Protein AF-A0A0P7V747-F1 (afdb_monomer_lite)

Organism: Scleropages formosus (NCBI:txid113540)

Radius of gyration: 15.07 Å; chains: 1; bounding box: 43×38×38 Å

InterPro domains:
  IPR023093 ScpA-like, C-terminal [G3DSA:1.10.10.580] (7-71)
  IPR031737 Condensin-2 complex subunit H2, C-terminal [PF16858] (1-85)
  IPR031739 Condensin-2 complex subunit H2 [PTHR14324] (1-92)

Sequence (93 aa):
EERLVFNIHDYGNQVVDTFSSIGQTRSFASVVHGKESHEVCRYLLASLQLANDYTIEIHQEEGLEEAIDTMTLTLLSKQRAHERFKTYTAPSI

Foldseek 3Di:
DPPDPQDLVVLLVLLVVVDPDAFDKDQLCVSCPPHDPVVSVSNVSSQVVCVVLVQKPWDADPDDVCGNVRIMIGGHDPDGSVVVVVPDDDPDD

pLDDT: mean 82.31, std 13.99, range [47.31, 96.88]

Structure (mmCIF, N/CA/C/O backbone):
data_AF-A0A0P7V747-F1
#
_entry.id   AF-A0A0P7V747-F1
#
loop_
_atom_site.group_PDB
_atom_site.id
_atom_site.type_symbol
_atom_site.label_atom_id
_atom_site.label_alt_id
_atom_site.label_comp_id
_atom_site.label_asym_id
_atom_site.label_entity_id
_atom_site.label_seq_id
_atom_site.pdbx_PDB_ins_code
_atom_site.Cartn_x
_atom_site.Cartn_y
_atom_site.Cartn_z
_atom_site.occupancy
_atom_site.B_iso_or_equiv
_atom_site.auth_seq_id
_atom_site.auth_comp_id
_atom_site.auth_asym_id
_atom_site.auth_atom_id
_atom_site.pdbx_PDB_model_num
ATOM 1 N N . GLU A 1 1 ? -4.133 -23.832 18.261 1.00 47.31 1 GLU A N 1
ATOM 2 C CA . GLU A 1 1 ? -3.662 -22.679 17.472 1.00 47.31 1 GLU A CA 1
ATOM 3 C C . GLU A 1 1 ? -2.975 -23.217 16.223 1.00 47.31 1 GLU A C 1
ATOM 5 O O . GLU A 1 1 ? -1.818 -23.611 16.286 1.00 47.31 1 GLU A O 1
ATOM 10 N N . GLU A 1 2 ? -3.707 -23.356 15.115 1.00 50.72 2 GLU A N 1
ATOM 11 C CA . GLU A 1 2 ? -3.074 -23.605 13.815 1.00 50.72 2 GLU A CA 1
ATOM 12 C C . GLU A 1 2 ? -2.434 -22.290 13.378 1.00 50.72 2 GLU A C 1
ATOM 14 O O . GLU A 1 2 ? -3.111 -21.370 12.921 1.00 50.72 2 GLU A O 1
ATOM 19 N N . ARG A 1 3 ? -1.120 -22.157 13.581 1.00 57.69 3 ARG A N 1
ATOM 20 C CA . ARG A 1 3 ? -0.372 -21.053 12.983 1.00 57.69 3 ARG A CA 1
ATOM 21 C C . ARG A 1 3 ? -0.343 -21.291 11.480 1.00 57.69 3 ARG A C 1
ATOM 23 O O . ARG A 1 3 ? 0.511 -22.028 10.994 1.00 57.69 3 ARG A O 1
ATOM 30 N N . LEU A 1 4 ? -1.285 -20.679 10.763 1.00 61.19 4 LEU A N 1
ATOM 31 C CA . LEU A 1 4 ? -1.219 -20.570 9.309 1.00 61.19 4 LEU A CA 1
ATOM 32 C C . LEU A 1 4 ? 0.182 -20.071 8.944 1.00 61.19 4 LEU A C 1
ATOM 34 O O . LEU A 1 4 ? 0.673 -19.094 9.523 1.00 61.19 4 LEU A O 1
ATOM 38 N N . VAL A 1 5 ? 0.846 -20.802 8.050 1.00 73.50 5 VAL A N 1
ATOM 39 C CA . VAL A 1 5 ? 2.207 -20.496 7.611 1.00 73.50 5 VAL A CA 1
ATOM 40 C C . VAL A 1 5 ? 2.220 -19.067 7.080 1.00 73.50 5 VAL A C 1
ATOM 42 O O . VAL A 1 5 ? 1.448 -18.718 6.190 1.00 73.50 5 VAL A O 1
ATOM 45 N N . PHE A 1 6 ? 3.079 -18.227 7.654 1.00 76.62 6 PHE A N 1
ATOM 46 C CA . PHE A 1 6 ? 3.221 -16.851 7.207 1.00 76.62 6 PHE A CA 1
ATOM 47 C C . PHE A 1 6 ? 3.853 -16.833 5.812 1.00 76.62 6 PHE A C 1
ATOM 49 O O . PHE A 1 6 ? 5.038 -17.131 5.662 1.00 76.62 6 PHE A O 1
ATOM 56 N N . ASN A 1 7 ? 3.061 -16.477 4.801 1.00 85.56 7 ASN A N 1
ATOM 57 C CA . ASN A 1 7 ? 3.536 -16.279 3.439 1.00 85.56 7 ASN A CA 1
ATOM 58 C C . ASN A 1 7 ? 3.532 -14.787 3.095 1.00 85.56 7 ASN A C 1
ATOM 60 O O . ASN A 1 7 ? 2.497 -14.215 2.757 1.00 85.56 7 ASN A O 1
ATOM 64 N N . ILE A 1 8 ? 4.709 -14.163 3.156 1.00 86.12 8 ILE A N 1
ATOM 65 C CA . ILE A 1 8 ? 4.905 -12.735 2.870 1.00 86.12 8 ILE A CA 1
ATOM 66 C C . ILE A 1 8 ? 4.346 -12.321 1.498 1.00 86.12 8 ILE A C 1
ATOM 68 O O . ILE A 1 8 ? 3.818 -11.220 1.359 1.00 86.12 8 ILE A O 1
ATOM 72 N N . HIS A 1 9 ? 4.395 -13.209 0.499 1.00 86.62 9 HIS A N 1
ATOM 73 C CA . HIS A 1 9 ? 3.906 -12.914 -0.847 1.00 86.62 9 HIS A CA 1
ATOM 74 C C . HIS A 1 9 ? 2.378 -12.856 -0.917 1.00 86.62 9 HIS A C 1
ATOM 76 O O . HIS A 1 9 ? 1.842 -12.036 -1.659 1.00 86.62 9 HIS A O 1
ATOM 82 N N . ASP A 1 10 ? 1.672 -13.672 -0.130 1.00 90.19 10 ASP A N 1
ATOM 83 C CA . ASP A 1 10 ? 0.206 -13.648 -0.086 1.00 90.19 10 ASP A CA 1
ATOM 84 C C . ASP A 1 10 ? -0.294 -12.360 0.568 1.00 90.19 10 ASP A C 1
ATOM 86 O O . ASP A 1 10 ? -1.213 -11.727 0.051 1.00 90.19 10 ASP A O 1
ATOM 90 N N . TYR A 1 11 ? 0.349 -11.923 1.655 1.00 92.19 11 TYR A N 1
ATOM 91 C CA . TYR A 1 11 ? 0.064 -10.618 2.260 1.00 92.19 11 TYR A CA 1
ATOM 92 C C . TYR A 1 11 ? 0.409 -9.471 1.306 1.00 92.19 11 TYR A C 1
ATOM 94 O O . TYR A 1 11 ? -0.365 -8.524 1.196 1.00 92.19 11 TYR A O 1
ATOM 102 N N . GLY A 1 12 ? 1.518 -9.575 0.568 1.00 91.50 12 GLY A N 1
ATOM 103 C CA . GLY A 1 12 ? 1.885 -8.593 -0.451 1.00 91.50 12 GLY A CA 1
ATOM 104 C C . GLY A 1 12 ? 0.826 -8.466 -1.552 1.00 91.50 12 GLY A C 1
ATOM 105 O O . GLY A 1 12 ? 0.392 -7.357 -1.857 1.00 91.50 12 GLY A O 1
ATOM 106 N N . ASN A 1 13 ? 0.343 -9.589 -2.095 1.00 91.31 13 ASN A N 1
ATOM 107 C CA . ASN A 1 13 ? -0.741 -9.579 -3.085 1.00 91.31 13 ASN A CA 1
ATOM 108 C C . ASN A 1 13 ? -2.006 -8.929 -2.507 1.00 91.31 13 ASN A C 1
ATOM 110 O O . ASN A 1 13 ? -2.576 -8.047 -3.137 1.00 91.31 13 ASN A O 1
ATOM 114 N N . GLN A 1 14 ? -2.386 -9.280 -1.275 1.00 93.12 14 GLN A N 1
ATOM 115 C CA . GLN A 1 14 ? -3.556 -8.689 -0.620 1.00 93.12 14 GLN A CA 1
ATOM 116 C C . GLN A 1 14 ? -3.433 -7.173 -0.430 1.00 93.12 14 GLN A C 1
ATOM 118 O O . GLN A 1 14 ? -4.422 -6.468 -0.610 1.00 93.12 14 GLN A O 1
ATOM 123 N N . VAL A 1 15 ? -2.243 -6.657 -0.092 1.00 93.69 15 VAL A N 1
ATOM 124 C CA . VAL A 1 15 ? -1.990 -5.206 -0.037 1.00 93.69 15 VAL A CA 1
ATOM 125 C C . VAL A 1 15 ? -2.207 -4.586 -1.417 1.00 93.69 15 VAL A C 1
ATOM 127 O O . VAL A 1 15 ? -2.953 -3.614 -1.531 1.00 93.69 15 VAL A O 1
ATOM 130 N N . VAL A 1 16 ? -1.618 -5.160 -2.470 1.00 92.56 16 VAL A N 1
ATOM 131 C CA . VAL A 1 16 ? -1.741 -4.660 -3.852 1.00 92.56 16 VAL A CA 1
ATOM 132 C C . VAL A 1 16 ? -3.190 -4.697 -4.353 1.00 92.56 16 VAL A C 1
ATOM 134 O O . VAL A 1 16 ? -3.633 -3.746 -4.998 1.00 92.56 16 VAL A O 1
ATOM 137 N N . ASP A 1 17 ? -3.949 -5.735 -4.007 1.00 93.25 17 ASP A N 1
ATOM 138 C CA . ASP A 1 17 ? -5.354 -5.900 -4.400 1.00 93.25 17 ASP A CA 1
ATOM 139 C C . ASP A 1 17 ? -6.278 -4.851 -3.763 1.00 93.25 17 ASP A C 1
ATOM 141 O O . ASP A 1 17 ? -7.375 -4.597 -4.265 1.00 93.25 17 ASP A O 1
ATOM 145 N N . THR A 1 18 ? -5.839 -4.181 -2.690 1.00 93.88 18 THR A N 1
ATOM 146 C CA . THR A 1 18 ? -6.591 -3.048 -2.132 1.00 93.88 18 THR A CA 1
ATOM 147 C C . THR A 1 18 ? -6.558 -1.809 -3.033 1.00 93.88 18 THR A C 1
ATOM 149 O O . THR A 1 18 ? -7.377 -0.902 -2.852 1.00 93.88 18 THR A O 1
ATOM 152 N N . PHE A 1 19 ? -5.659 -1.750 -4.017 1.00 94.31 19 PHE A N 1
ATOM 153 C CA . PHE A 1 19 ? -5.550 -0.635 -4.949 1.00 94.31 19 PHE A CA 1
ATOM 154 C C . PHE A 1 19 ? -6.254 -0.947 -6.272 1.00 94.31 19 PHE A C 1
ATOM 156 O O . PHE A 1 19 ? -6.009 -1.953 -6.937 1.00 94.31 19 PHE A O 1
ATOM 163 N N . SER A 1 20 ? -7.097 -0.025 -6.718 1.00 92.38 20 SER A N 1
ATOM 164 C CA . SER A 1 20 ? -7.776 -0.096 -8.011 1.00 92.38 20 SER A CA 1
ATOM 165 C C . SER A 1 20 ? -6.813 0.183 -9.172 1.00 92.38 20 SER A C 1
ATOM 167 O O . SER A 1 20 ? -6.844 -0.508 -10.195 1.00 92.38 20 SER A O 1
ATOM 169 N N . SER A 1 21 ? -5.900 1.144 -9.013 1.00 92.50 21 SER A N 1
ATOM 170 C CA . SER A 1 21 ? -5.008 1.614 -10.082 1.00 92.50 21 SER A CA 1
ATOM 171 C C . SER A 1 21 ? -3.615 1.991 -9.577 1.00 92.50 21 SER A C 1
ATOM 173 O O . SER A 1 21 ? -3.428 2.326 -8.412 1.00 92.50 21 SER A O 1
ATOM 175 N N . ILE A 1 22 ? -2.633 1.963 -10.484 1.00 93.56 22 ILE A N 1
ATOM 176 C CA . ILE A 1 22 ? -1.293 2.518 -10.237 1.00 93.56 22 ILE A CA 1
ATOM 177 C C . ILE A 1 22 ? -1.424 4.032 -9.997 1.00 93.56 22 ILE A C 1
ATOM 179 O O . ILE A 1 22 ? -2.260 4.685 -10.622 1.00 93.56 22 ILE A O 1
ATOM 183 N N . GLY A 1 23 ? -0.633 4.567 -9.072 1.00 93.44 23 GLY A N 1
ATOM 184 C CA . GLY A 1 23 ? -0.675 5.950 -8.600 1.00 93.44 23 GLY A CA 1
ATOM 185 C C . GLY A 1 23 ? -1.729 6.214 -7.523 1.00 93.44 23 GLY A C 1
ATOM 186 O O . GLY A 1 23 ? -1.786 7.319 -6.996 1.00 93.44 23 GLY A O 1
ATOM 187 N N . GLN A 1 24 ? -2.569 5.231 -7.178 1.00 96.12 24 GLN A N 1
ATOM 188 C CA . GLN A 1 24 ? -3.523 5.395 -6.086 1.00 96.12 24 GLN A CA 1
ATOM 189 C C . GLN A 1 24 ? -2.804 5.354 -4.739 1.00 96.12 24 GLN A C 1
ATOM 191 O O . GLN A 1 24 ? -2.048 4.422 -4.463 1.00 96.12 24 GLN A O 1
ATOM 196 N N . THR A 1 25 ? -3.137 6.318 -3.885 1.00 95.50 25 THR A N 1
ATOM 197 C CA . THR A 1 25 ? -2.702 6.374 -2.490 1.00 95.50 25 THR A CA 1
ATOM 198 C C . THR A 1 25 ? -3.827 5.933 -1.557 1.00 95.50 25 THR A C 1
ATOM 200 O O . THR A 1 25 ? -4.992 6.290 -1.757 1.00 95.50 25 THR A O 1
ATOM 203 N N . ARG A 1 26 ? -3.491 5.156 -0.526 1.00 94.88 26 ARG A N 1
ATOM 204 C CA . ARG A 1 26 ? -4.399 4.763 0.563 1.00 94.88 26 ARG A CA 1
ATOM 205 C C . ARG A 1 26 ? -3.681 4.865 1.904 1.00 94.88 26 ARG A C 1
ATOM 207 O O . ARG A 1 26 ? -2.481 4.622 1.972 1.00 94.88 26 ARG A O 1
ATOM 214 N N . SER A 1 27 ? -4.406 5.172 2.979 1.00 93.31 27 SER A N 1
ATOM 215 C CA . SER A 1 27 ? -3.849 5.045 4.329 1.00 93.31 27 SER A CA 1
ATOM 216 C C . SER A 1 27 ? -3.656 3.575 4.692 1.00 93.31 27 SER A C 1
ATOM 218 O O . SER A 1 27 ? -4.478 2.724 4.332 1.00 93.31 27 SER A O 1
ATOM 220 N N . PHE A 1 28 ? -2.593 3.272 5.435 1.00 92.88 28 PHE A N 1
ATOM 221 C CA . PHE A 1 28 ? -2.332 1.917 5.910 1.00 92.88 28 PHE A CA 1
ATOM 222 C C . PHE A 1 28 ? -3.479 1.411 6.794 1.00 92.88 28 PHE A C 1
ATOM 224 O O . PHE A 1 28 ? -3.950 0.290 6.607 1.00 92.88 28 PHE A O 1
ATOM 231 N N . ALA A 1 29 ? -4.031 2.279 7.648 1.00 90.94 29 ALA A N 1
ATOM 232 C CA . ALA A 1 29 ? -5.219 1.992 8.453 1.00 90.94 29 ALA A CA 1
ATOM 233 C C . ALA A 1 29 ? -6.421 1.514 7.611 1.00 90.94 29 ALA A C 1
ATOM 235 O O . ALA A 1 29 ? -7.144 0.605 8.016 1.00 90.94 29 ALA A O 1
ATOM 236 N N . SER A 1 30 ? -6.619 2.070 6.409 1.00 92.06 30 SER A N 1
ATOM 237 C CA . SER A 1 30 ? -7.685 1.634 5.497 1.00 92.06 30 SER A CA 1
ATOM 238 C C . SER A 1 30 ? -7.413 0.256 4.883 1.00 92.06 30 SER A C 1
ATOM 240 O O . SER A 1 30 ? -8.356 -0.489 4.618 1.00 92.06 30 SER A O 1
ATOM 242 N N . VAL A 1 31 ? -6.142 -0.097 4.670 1.00 92.62 31 VAL A N 1
ATOM 243 C CA . VAL A 1 31 ? -5.723 -1.403 4.132 1.00 92.62 31 VAL A CA 1
ATOM 244 C C . VAL A 1 31 ? -5.930 -2.518 5.159 1.00 92.62 31 VAL A C 1
ATOM 246 O O . VAL A 1 31 ? -6.375 -3.607 4.800 1.00 92.62 31 VAL A O 1
ATOM 249 N N . VAL A 1 32 ? -5.661 -2.247 6.439 1.00 92.31 32 VAL A N 1
ATOM 250 C CA . VAL A 1 32 ? -5.783 -3.234 7.531 1.00 92.31 32 VAL A CA 1
ATOM 251 C C . VAL A 1 32 ? -7.111 -3.160 8.290 1.00 92.31 32 VAL A C 1
ATOM 253 O O . VAL A 1 32 ? -7.286 -3.834 9.304 1.00 92.31 32 VAL A O 1
ATOM 256 N N . HIS A 1 33 ? -8.066 -2.359 7.815 1.00 91.12 33 HIS A N 1
ATOM 257 C CA . HIS A 1 33 ? -9.350 -2.182 8.483 1.00 91.12 33 HIS A CA 1
ATOM 258 C C . HIS A 1 33 ? -10.085 -3.524 8.664 1.00 91.12 33 HIS A C 1
ATOM 260 O O . HIS A 1 33 ? -10.302 -4.270 7.707 1.00 91.12 33 HIS A O 1
ATOM 266 N N . GLY A 1 34 ? -10.487 -3.823 9.903 1.00 88.69 34 GLY A N 1
ATOM 267 C CA . GLY A 1 34 ? -11.173 -5.071 10.260 1.00 88.69 34 GLY A CA 1
ATOM 268 C C . GLY A 1 34 ? -10.259 -6.294 10.400 1.00 88.69 34 GLY A C 1
ATOM 269 O O . GLY A 1 34 ? -10.767 -7.409 10.510 1.00 88.69 34 GLY A O 1
ATOM 270 N N . LYS A 1 35 ? -8.931 -6.117 10.382 1.00 88.50 35 LYS A N 1
ATOM 271 C CA . LYS A 1 35 ? -7.963 -7.182 10.676 1.00 88.50 35 LYS A CA 1
ATOM 272 C C . LYS A 1 35 ? -7.642 -7.235 12.168 1.00 88.50 35 LYS A C 1
ATOM 274 O O . LYS A 1 35 ? -7.609 -6.217 12.852 1.00 88.50 35 LYS A O 1
ATOM 279 N N . GLU A 1 36 ? -7.355 -8.439 12.647 1.00 87.94 36 GLU A N 1
ATOM 280 C CA . GLU A 1 36 ? -6.838 -8.674 13.995 1.00 87.94 36 GLU A CA 1
ATOM 281 C C . GLU A 1 36 ? -5.475 -7.992 14.188 1.00 87.94 36 GLU A C 1
ATOM 283 O O . GLU A 1 36 ? -4.665 -7.928 13.260 1.00 87.94 36 GLU A O 1
ATOM 288 N N . SER A 1 37 ? -5.158 -7.544 15.406 1.00 83.56 37 SER A N 1
ATOM 289 C CA . SER A 1 37 ? -3.918 -6.795 15.676 1.00 83.56 37 SER A CA 1
ATOM 290 C C . SER A 1 37 ? -2.642 -7.558 15.289 1.00 83.56 37 SER A C 1
ATOM 292 O O . SER A 1 37 ? -1.669 -6.955 14.847 1.00 83.56 37 SER A O 1
ATOM 294 N N . HIS A 1 38 ? -2.640 -8.892 15.399 1.00 83.12 38 HIS A N 1
ATOM 295 C CA . HIS A 1 38 ? -1.494 -9.719 14.999 1.00 83.12 38 HIS A CA 1
ATOM 296 C C . HIS A 1 38 ? -1.308 -9.802 13.474 1.00 83.12 38 HIS A C 1
ATOM 298 O O . HIS A 1 38 ? -0.195 -10.041 13.001 1.00 83.12 38 HIS A O 1
ATOM 304 N N . GLU A 1 39 ? -2.375 -9.583 12.704 1.00 88.62 39 GLU A N 1
ATOM 305 C CA . GLU A 1 39 ? -2.326 -9.521 11.245 1.00 88.62 39 GLU A CA 1
ATOM 306 C C . GLU A 1 39 ? -1.796 -8.162 10.782 1.00 88.62 39 GLU A C 1
ATOM 308 O O . GLU A 1 39 ? -1.044 -8.110 9.814 1.00 88.62 39 GLU A O 1
ATOM 313 N N . VAL A 1 40 ? -2.084 -7.070 11.499 1.00 90.06 40 VAL A N 1
ATOM 314 C CA . VAL A 1 40 ? -1.590 -5.721 11.152 1.00 90.06 40 VAL A CA 1
ATOM 315 C C . VAL A 1 40 ? -0.067 -5.707 10.986 1.00 90.06 40 VAL A C 1
ATOM 317 O O . VAL A 1 40 ? 0.440 -5.211 9.980 1.00 90.06 40 VAL A O 1
ATOM 320 N N . CYS A 1 41 ? 0.670 -6.343 11.902 1.00 89.31 41 CYS A N 1
ATOM 321 C CA . CYS A 1 41 ? 2.128 -6.459 11.810 1.00 89.31 41 CYS A CA 1
ATOM 322 C C . CYS A 1 41 ? 2.590 -7.217 10.554 1.00 89.31 41 CYS A C 1
ATOM 324 O O . CYS A 1 41 ? 3.634 -6.899 9.986 1.00 89.31 41 CYS A O 1
ATOM 326 N N . ARG A 1 42 ? 1.815 -8.209 10.100 1.00 92.44 42 ARG A N 1
ATOM 327 C CA . ARG A 1 42 ? 2.101 -8.998 8.891 1.00 92.44 42 ARG A CA 1
ATOM 328 C C . ARG A 1 42 ? 1.874 -8.183 7.623 1.00 92.44 42 ARG A C 1
ATOM 330 O O . ARG A 1 42 ? 2.714 -8.224 6.727 1.00 92.44 42 ARG A O 1
ATOM 337 N N . TYR A 1 43 ? 0.794 -7.401 7.577 1.00 93.31 43 TYR A N 1
ATOM 338 C CA . TYR A 1 43 ? 0.552 -6.440 6.498 1.00 93.31 43 TYR A CA 1
ATOM 339 C C . TYR A 1 43 ? 1.630 -5.354 6.465 1.00 93.31 43 TYR A C 1
ATOM 341 O O . TYR A 1 43 ? 2.097 -5.007 5.385 1.00 93.31 43 TYR A O 1
ATOM 349 N N . LEU A 1 44 ? 2.078 -4.859 7.623 1.00 92.38 44 LEU A N 1
ATOM 350 C CA . LEU A 1 44 ? 3.158 -3.874 7.691 1.00 92.38 44 LEU A CA 1
ATOM 351 C C . LEU A 1 44 ? 4.469 -4.447 7.133 1.00 92.38 44 LEU A C 1
ATOM 353 O O . LEU A 1 44 ? 5.105 -3.825 6.286 1.00 92.38 44 LEU A O 1
ATOM 357 N N . LEU A 1 45 ? 4.838 -5.662 7.550 1.00 92.69 45 LEU A N 1
ATOM 358 C CA . LEU A 1 45 ? 6.001 -6.384 7.024 1.00 92.69 45 LEU A CA 1
ATOM 359 C C . LEU A 1 45 ? 5.927 -6.581 5.504 1.00 92.69 45 LEU A C 1
ATOM 361 O O . LEU A 1 45 ? 6.917 -6.355 4.809 1.00 92.69 45 LEU A O 1
ATOM 365 N N . ALA A 1 46 ? 4.761 -6.970 4.984 1.00 93.94 46 ALA A N 1
ATOM 366 C CA . ALA A 1 46 ? 4.542 -7.110 3.547 1.00 93.94 46 ALA A CA 1
ATOM 367 C C . ALA A 1 46 ? 4.676 -5.773 2.810 1.00 93.94 46 ALA A C 1
ATOM 369 O O . ALA A 1 46 ? 5.350 -5.716 1.787 1.00 93.94 46 ALA A O 1
ATOM 370 N N . SER A 1 47 ? 4.122 -4.687 3.349 1.00 93.94 47 SER A N 1
ATOM 371 C CA . SER A 1 47 ? 4.265 -3.345 2.774 1.00 93.94 47 SER A CA 1
ATOM 372 C C . SER A 1 47 ? 5.727 -2.895 2.707 1.00 93.94 47 SER A C 1
ATOM 374 O O . SER A 1 47 ? 6.159 -2.387 1.675 1.00 93.94 47 SER A O 1
ATOM 376 N N . LEU A 1 48 ? 6.517 -3.135 3.760 1.00 93.69 48 LEU A N 1
ATOM 377 C CA . LEU A 1 48 ? 7.954 -2.826 3.757 1.00 93.69 48 LEU A CA 1
ATOM 378 C C . LEU A 1 48 ? 8.707 -3.632 2.692 1.00 93.69 48 LEU A C 1
ATOM 380 O O . LEU A 1 48 ? 9.571 -3.096 2.000 1.00 93.69 48 LEU A O 1
ATOM 384 N N . GLN A 1 49 ? 8.357 -4.909 2.521 1.00 92.50 49 GLN A N 1
ATOM 385 C CA . GLN A 1 49 ? 8.925 -5.727 1.455 1.00 92.50 49 GLN A CA 1
ATOM 386 C C . GLN A 1 49 ? 8.560 -5.166 0.071 1.00 92.50 49 GLN A C 1
ATOM 388 O O . GLN A 1 49 ? 9.446 -5.000 -0.766 1.00 92.50 49 GLN A O 1
ATOM 393 N N . LEU A 1 50 ? 7.289 -4.826 -0.160 1.00 92.56 50 LEU A N 1
ATOM 394 C CA . LEU A 1 50 ? 6.820 -4.281 -1.436 1.00 92.56 50 LEU A CA 1
ATOM 395 C C . LEU A 1 50 ? 7.466 -2.929 -1.763 1.00 92.56 50 LEU A C 1
ATOM 397 O O . LEU A 1 50 ? 7.677 -2.618 -2.939 1.00 92.56 50 LEU A O 1
ATOM 401 N N . ALA A 1 51 ? 7.771 -2.132 -0.739 1.00 93.00 51 ALA A N 1
ATOM 402 C CA . ALA A 1 51 ? 8.496 -0.879 -0.886 1.00 93.00 51 ALA A CA 1
ATOM 403 C C . ALA A 1 51 ? 9.942 -1.113 -1.337 1.00 93.00 51 ALA A C 1
ATOM 405 O O . ALA A 1 51 ? 10.399 -0.475 -2.286 1.00 93.00 51 ALA A O 1
ATOM 406 N N . ASN A 1 52 ? 10.628 -2.095 -0.743 1.00 91.62 52 ASN A N 1
ATOM 407 C CA . ASN A 1 52 ? 11.967 -2.504 -1.183 1.00 91.62 52 ASN A CA 1
ATOM 408 C C . ASN A 1 52 ? 11.968 -3.009 -2.637 1.00 91.62 52 ASN A C 1
ATOM 410 O O . ASN A 1 52 ? 12.917 -2.770 -3.380 1.00 91.62 52 ASN A O 1
ATOM 414 N N . ASP A 1 53 ? 10.881 -3.655 -3.057 1.00 88.56 53 ASP A N 1
ATOM 415 C CA . ASP A 1 53 ? 10.662 -4.134 -4.426 1.00 88.56 53 ASP A CA 1
ATOM 416 C C . ASP A 1 53 ? 10.202 -3.037 -5.406 1.00 88.56 53 ASP A C 1
ATOM 418 O O . ASP A 1 53 ? 9.969 -3.304 -6.595 1.00 88.56 53 ASP A O 1
ATOM 422 N N . TYR A 1 54 ? 10.049 -1.800 -4.925 1.00 88.88 54 TYR A N 1
ATOM 423 C CA . TYR A 1 54 ? 9.566 -0.654 -5.695 1.00 88.88 54 TYR A CA 1
ATOM 424 C C . TYR A 1 54 ? 8.203 -0.926 -6.362 1.00 88.88 54 TYR A C 1
ATOM 426 O O . TYR A 1 54 ? 7.948 -0.552 -7.516 1.00 88.88 54 TYR A O 1
ATOM 434 N N . THR A 1 55 ? 7.353 -1.670 -5.645 1.00 91.62 55 THR A N 1
ATOM 435 C CA . THR A 1 55 ? 5.964 -1.986 -6.010 1.00 91.62 55 THR A CA 1
ATOM 436 C C . THR A 1 55 ? 5.010 -0.971 -5.396 1.00 91.62 55 THR A C 1
ATOM 438 O O . T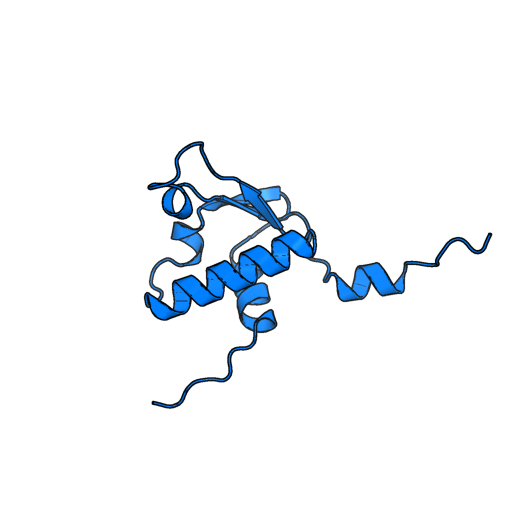HR A 1 55 ? 4.067 -0.540 -6.060 1.00 91.62 55 THR A O 1
ATOM 441 N N . ILE A 1 56 ? 5.292 -0.540 -4.167 1.00 94.06 56 ILE A N 1
ATOM 442 C CA . ILE A 1 56 ? 4.590 0.552 -3.493 1.00 94.06 56 ILE A CA 1
ATOM 443 C C . ILE A 1 56 ? 5.592 1.589 -2.984 1.00 94.06 56 ILE A C 1
ATOM 445 O O . ILE A 1 56 ? 6.763 1.283 -2.787 1.00 94.06 56 ILE A O 1
ATOM 449 N N . GLU A 1 57 ? 5.124 2.801 -2.746 1.00 95.19 57 GLU A N 1
ATOM 450 C CA . GLU A 1 57 ? 5.831 3.833 -1.997 1.00 95.19 57 GLU A CA 1
ATOM 451 C C . GLU A 1 57 ? 5.188 3.970 -0.621 1.00 95.19 57 GLU A C 1
ATOM 453 O O . GLU A 1 57 ? 3.964 3.879 -0.500 1.00 95.19 57 GLU A O 1
ATOM 458 N N . ILE A 1 58 ? 6.009 4.186 0.403 1.00 93.94 58 ILE A N 1
ATOM 459 C CA . ILE A 1 58 ? 5.553 4.462 1.764 1.00 93.94 58 ILE A CA 1
ATOM 460 C C . ILE A 1 58 ? 5.817 5.935 2.046 1.00 93.94 58 ILE A C 1
ATOM 462 O O . ILE A 1 58 ? 6.954 6.391 1.924 1.00 93.94 58 ILE A O 1
ATOM 466 N N . HIS A 1 59 ? 4.780 6.655 2.460 1.00 91.12 59 HIS A N 1
ATOM 467 C CA . HIS A 1 59 ? 4.888 8.023 2.945 1.00 91.12 59 HIS A CA 1
ATOM 468 C C . HIS A 1 59 ? 4.351 8.114 4.375 1.00 91.12 59 HIS A C 1
ATOM 470 O O . HIS A 1 59 ? 3.408 7.414 4.742 1.00 91.12 59 HIS A O 1
ATOM 476 N N . GLN A 1 60 ? 4.977 8.955 5.188 1.00 83.94 60 GLN A N 1
ATOM 477 C CA . GLN A 1 60 ? 4.672 9.129 6.602 1.00 83.94 60 GLN A CA 1
ATOM 478 C C . GLN A 1 60 ? 4.898 10.595 6.968 1.00 83.94 60 GLN A C 1
ATOM 480 O O . GLN A 1 60 ? 5.884 11.190 6.529 1.00 83.94 60 GLN A O 1
ATOM 485 N N . GLU A 1 61 ? 3.983 11.162 7.750 1.00 76.44 61 GLU A N 1
ATOM 486 C CA . GLU A 1 61 ? 4.120 12.524 8.268 1.00 76.44 61 GLU A CA 1
ATOM 487 C C . GLU A 1 61 ? 5.161 12.578 9.399 1.00 76.44 61 GLU A C 1
ATOM 489 O O . GLU A 1 61 ? 5.427 11.582 10.074 1.00 76.44 61 GLU A O 1
ATOM 494 N N . GLU A 1 62 ? 5.786 13.739 9.599 1.00 70.00 62 GLU A N 1
ATOM 495 C CA . GLU A 1 62 ? 6.826 13.915 10.615 1.00 70.00 62 GLU A CA 1
ATOM 496 C C . GLU A 1 62 ? 6.247 13.766 12.036 1.00 70.00 62 GLU A C 1
ATOM 498 O O . GLU A 1 62 ? 5.576 14.660 12.541 1.00 70.00 62 GLU A O 1
ATOM 503 N N . GLY A 1 63 ? 6.533 12.639 12.696 1.00 62.84 63 GLY A N 1
ATOM 504 C CA . GLY A 1 63 ? 6.120 12.364 14.077 1.00 62.84 63 GLY A CA 1
ATOM 505 C C . GLY A 1 63 ? 6.199 10.870 14.403 1.00 62.84 63 GLY A C 1
ATOM 506 O O . GLY A 1 63 ? 5.611 10.049 13.709 1.00 62.84 63 GLY A O 1
ATOM 507 N N . LEU A 1 64 ? 6.954 10.487 15.440 1.00 55.72 64 LEU A N 1
ATOM 508 C CA . LEU A 1 64 ? 7.247 9.073 15.739 1.00 55.72 64 LEU A CA 1
ATOM 509 C C . LEU A 1 64 ? 6.055 8.316 16.353 1.00 55.72 64 LEU A C 1
ATOM 511 O O . LEU A 1 64 ? 5.934 7.113 16.144 1.00 55.72 64 LEU A O 1
ATOM 515 N N . GLU A 1 65 ? 5.195 8.995 17.118 1.00 58.62 65 GLU A N 1
ATOM 516 C CA . GLU A 1 65 ? 4.072 8.356 17.826 1.00 58.62 65 GLU A CA 1
ATOM 517 C C . GLU A 1 65 ? 2.867 8.097 16.914 1.00 58.62 65 GLU A C 1
ATOM 519 O O . GLU A 1 65 ? 2.227 7.057 17.034 1.00 58.62 65 GLU A O 1
ATOM 524 N N . GLU A 1 66 ? 2.610 8.978 15.946 1.00 60.84 66 GLU A N 1
ATOM 525 C CA . GLU A 1 66 ? 1.493 8.859 14.990 1.00 60.84 66 GLU A CA 1
ATOM 526 C C . GLU A 1 66 ? 1.919 8.200 13.668 1.00 60.84 66 GLU A C 1
ATOM 528 O O . GLU A 1 66 ? 1.104 7.969 12.781 1.00 60.84 66 GLU A O 1
ATOM 533 N N . ALA A 1 67 ? 3.203 7.865 13.554 1.00 64.94 67 ALA A N 1
ATOM 534 C CA . ALA A 1 67 ? 3.879 7.308 12.392 1.00 64.94 67 ALA A CA 1
ATOM 535 C C . ALA A 1 67 ? 3.073 6.229 11.637 1.00 64.94 67 ALA A C 1
ATOM 537 O O . ALA A 1 67 ? 2.956 6.276 10.412 1.00 64.94 67 ALA A O 1
ATOM 538 N N . ILE A 1 68 ? 2.541 5.224 12.338 1.00 68.06 68 ILE A N 1
ATOM 539 C CA . ILE A 1 68 ? 1.801 4.123 11.692 1.00 68.06 68 ILE A CA 1
ATOM 540 C C . ILE A 1 68 ? 0.390 4.567 11.284 1.00 68.06 68 ILE A C 1
ATOM 542 O O . ILE A 1 68 ? -0.117 4.123 10.252 1.00 68.06 68 ILE A O 1
ATOM 546 N N . ASP A 1 69 ? -0.222 5.467 12.050 1.00 72.12 69 ASP A N 1
ATOM 547 C CA . ASP A 1 69 ? -1.575 5.966 11.799 1.00 72.12 69 ASP A CA 1
ATOM 548 C C . ASP A 1 69 ? -1.611 6.962 10.630 1.00 72.12 69 ASP A C 1
ATOM 550 O O . ASP A 1 69 ? -2.578 6.981 9.862 1.00 72.12 69 ASP A O 1
ATOM 554 N N . THR A 1 70 ? -0.532 7.725 10.432 1.00 81.81 70 THR A N 1
ATOM 555 C CA . THR A 1 70 ? -0.340 8.650 9.299 1.00 81.81 70 THR A CA 1
ATOM 556 C C . THR A 1 70 ? 0.328 7.988 8.092 1.00 81.81 70 THR A C 1
ATOM 558 O O . THR A 1 70 ? 0.468 8.604 7.033 1.00 81.81 70 THR A O 1
ATOM 561 N N . MET A 1 71 ? 0.713 6.713 8.210 1.00 90.56 71 MET A N 1
ATOM 562 C CA . MET A 1 71 ? 1.338 5.966 7.124 1.00 90.56 71 MET A CA 1
ATOM 563 C C . MET A 1 71 ? 0.381 5.845 5.935 1.00 90.56 71 MET A C 1
ATOM 565 O O . MET A 1 71 ? -0.744 5.342 6.037 1.00 90.56 71 MET A O 1
ATOM 569 N N . THR A 1 72 ? 0.865 6.237 4.764 1.00 93.81 72 THR A N 1
ATOM 570 C CA . THR A 1 72 ? 0.177 6.075 3.487 1.00 93.81 72 THR A CA 1
ATOM 571 C C . THR A 1 72 ? 1.010 5.235 2.533 1.00 93.81 72 THR A C 1
ATOM 573 O O . THR A 1 72 ? 2.239 5.206 2.581 1.00 93.81 72 THR A O 1
ATOM 576 N N . LEU A 1 73 ? 0.305 4.500 1.684 1.00 95.50 73 LEU A N 1
ATOM 577 C CA . LEU A 1 73 ? 0.856 3.600 0.690 1.00 95.50 73 LEU A CA 1
ATOM 578 C C . LEU A 1 73 ? 0.403 4.068 -0.691 1.00 95.50 73 LEU A C 1
ATOM 580 O O . LEU A 1 73 ? -0.801 4.233 -0.904 1.00 95.50 73 LEU A O 1
ATOM 584 N N . THR A 1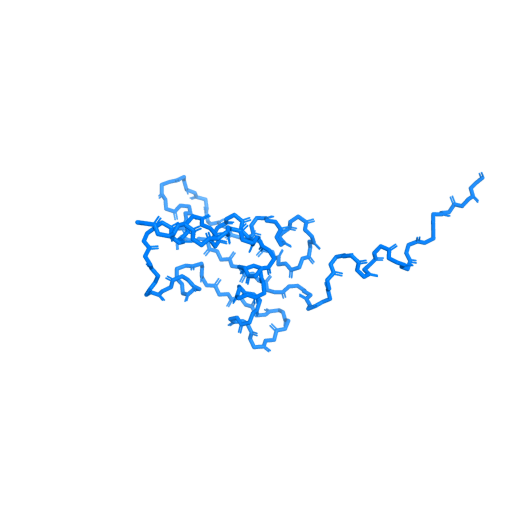 74 ? 1.331 4.226 -1.629 1.00 96.88 74 THR A N 1
ATOM 585 C CA . THR A 1 74 ? 1.026 4.549 -3.032 1.00 96.88 74 THR A CA 1
ATOM 586 C C . THR A 1 74 ? 1.440 3.396 -3.933 1.00 96.88 74 THR A C 1
ATOM 588 O O . THR A 1 74 ? 2.588 2.968 -3.894 1.00 96.88 74 THR A O 1
ATOM 591 N N . LEU A 1 75 ? 0.538 2.882 -4.772 1.00 95.81 75 LEU A N 1
ATOM 592 C CA . LEU A 1 75 ? 0.886 1.801 -5.699 1.00 95.81 75 LEU A CA 1
ATOM 593 C C . LEU A 1 75 ? 1.732 2.335 -6.866 1.00 95.81 75 LEU A C 1
ATOM 595 O O . LEU A 1 75 ? 1.238 3.121 -7.669 1.00 95.81 75 LEU A O 1
ATOM 599 N N . LEU A 1 76 ? 2.968 1.863 -7.019 1.00 93.62 76 LEU A N 1
ATOM 600 C CA . LEU A 1 76 ? 3.874 2.273 -8.102 1.00 93.62 76 LEU A CA 1
ATOM 6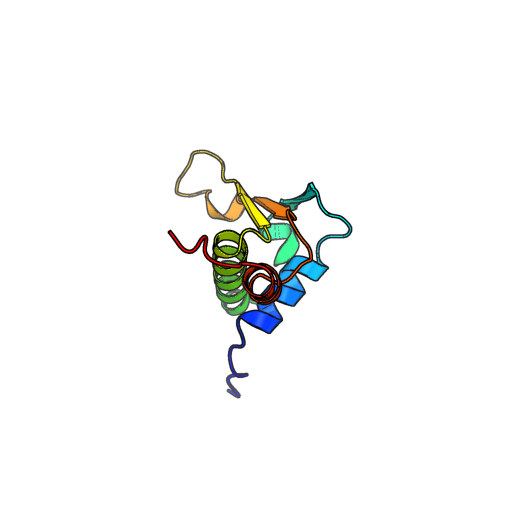01 C C . LEU A 1 76 ? 3.856 1.312 -9.296 1.00 93.62 76 LEU A C 1
ATOM 603 O O . LEU A 1 76 ? 4.059 1.720 -10.439 1.00 93.62 76 LEU A O 1
ATOM 607 N N . SER A 1 77 ? 3.637 0.021 -9.050 1.00 87.88 77 SER A N 1
ATOM 608 C CA . SER A 1 77 ? 3.706 -1.024 -10.073 1.00 87.88 77 SER A CA 1
ATOM 609 C C . SER A 1 77 ? 2.801 -2.196 -9.707 1.00 87.88 77 SER A C 1
ATOM 611 O O . SER A 1 77 ? 2.618 -2.494 -8.536 1.00 87.88 77 SER A O 1
ATOM 613 N N . LYS A 1 78 ? 2.260 -2.898 -10.709 1.00 81.88 78 LYS A N 1
ATOM 614 C CA . LYS A 1 78 ? 1.625 -4.222 -10.530 1.00 81.88 78 LYS A CA 1
ATOM 615 C C . LYS A 1 78 ? 2.538 -5.379 -10.961 1.00 81.88 78 LYS A C 1
ATOM 617 O O . LYS A 1 78 ? 2.182 -6.541 -10.804 1.00 81.88 78 LYS A O 1
ATOM 622 N N . GLN A 1 79 ? 3.702 -5.063 -11.528 1.00 70.94 79 GLN A N 1
ATOM 623 C CA . GLN A 1 79 ? 4.676 -6.042 -11.998 1.00 70.94 79 GLN A CA 1
ATOM 624 C C . GLN A 1 79 ? 5.531 -6.532 -10.827 1.00 70.94 79 GLN A C 1
ATOM 626 O O . GLN A 1 79 ? 6.088 -5.713 -10.092 1.00 70.94 79 GLN A O 1
ATOM 631 N N . ARG A 1 80 ? 5.660 -7.855 -10.674 1.00 66.25 80 ARG A N 1
ATOM 632 C CA . ARG A 1 80 ? 6.429 -8.456 -9.575 1.00 66.25 80 ARG A CA 1
ATOM 633 C C . ARG A 1 80 ? 7.923 -8.184 -9.761 1.00 66.25 80 ARG A C 1
ATOM 635 O O . ARG A 1 80 ? 8.442 -8.298 -10.874 1.00 66.25 80 ARG A O 1
ATOM 642 N N . ALA A 1 81 ? 8.645 -7.889 -8.678 1.00 61.31 81 ALA A N 1
ATOM 643 C CA . ALA A 1 81 ? 10.079 -7.587 -8.744 1.00 61.31 81 ALA A CA 1
ATOM 644 C C . ALA A 1 81 ? 10.896 -8.702 -9.419 1.00 61.31 81 ALA A C 1
ATOM 646 O O . ALA A 1 81 ? 11.765 -8.421 -10.243 1.00 61.31 81 ALA A O 1
ATOM 647 N N . HIS A 1 82 ? 10.552 -9.974 -9.183 1.00 59.62 82 HIS A N 1
ATOM 648 C CA . HIS A 1 82 ? 11.225 -11.110 -9.823 1.00 59.62 82 HIS A CA 1
ATOM 649 C C . HIS A 1 82 ? 11.056 -11.160 -11.356 1.00 59.62 82 HIS A C 1
ATOM 651 O O . HIS A 1 82 ? 11.763 -11.910 -12.024 1.00 59.62 82 HIS A O 1
ATOM 657 N N . GLU A 1 83 ? 10.106 -10.423 -11.941 1.00 59.44 83 GLU A N 1
ATOM 658 C CA . GLU A 1 83 ? 9.960 -10.290 -13.398 1.00 59.44 83 GLU A CA 1
ATOM 659 C C . GLU A 1 83 ? 10.833 -9.161 -13.946 1.00 59.44 83 GLU A C 1
ATOM 661 O O . GLU A 1 83 ? 11.357 -9.294 -15.048 1.00 59.44 83 GLU A O 1
ATOM 666 N N . ARG A 1 84 ? 11.060 -8.094 -13.167 1.00 57.41 84 ARG A N 1
ATOM 667 C CA . ARG A 1 84 ? 11.972 -6.998 -13.542 1.00 57.41 84 ARG A CA 1
ATOM 668 C C . ARG A 1 84 ? 13.412 -7.489 -13.701 1.00 57.41 84 ARG A C 1
ATOM 670 O O . ARG A 1 84 ? 14.092 -7.093 -14.643 1.00 57.41 84 ARG A O 1
ATOM 677 N N . PHE A 1 85 ? 13.856 -8.402 -12.835 1.00 58.41 85 PHE A N 1
ATOM 678 C CA . PHE A 1 85 ? 15.204 -8.976 -12.916 1.00 58.41 85 PHE A CA 1
ATOM 679 C C . PHE A 1 85 ? 15.396 -9.969 -14.070 1.00 58.41 85 PHE A C 1
ATOM 681 O O . PHE A 1 85 ? 16.534 -10.210 -14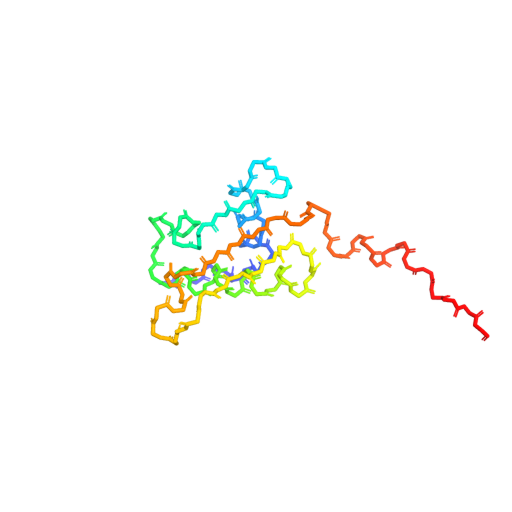.457 1.00 58.41 85 PHE A O 1
ATOM 688 N N . LYS A 1 86 ? 14.326 -10.516 -14.673 1.00 58.38 86 LYS A N 1
ATOM 689 C CA . LYS A 1 86 ? 14.462 -11.395 -15.855 1.00 58.38 86 LYS A CA 1
ATOM 690 C C . LYS A 1 86 ? 14.922 -10.636 -17.097 1.00 58.38 86 LYS A C 1
ATOM 692 O O . LYS A 1 86 ? 15.550 -11.226 -17.968 1.00 58.38 86 LYS A O 1
ATOM 697 N N . THR A 1 87 ? 14.610 -9.346 -17.178 1.00 59.03 87 THR A N 1
ATOM 698 C CA . THR A 1 87 ? 14.995 -8.477 -18.298 1.00 59.03 87 THR A CA 1
ATOM 699 C C . THR A 1 87 ? 16.305 -7.734 -18.038 1.00 59.03 87 THR A C 1
ATOM 701 O O . THR A 1 87 ? 16.820 -7.068 -18.936 1.00 59.03 87 THR A O 1
ATOM 704 N N . TYR A 1 88 ? 16.858 -7.833 -16.824 1.00 61.69 88 TYR A N 1
ATOM 705 C CA . TYR A 1 88 ? 18.132 -7.210 -16.496 1.00 61.69 88 TYR A CA 1
ATOM 706 C C . TYR A 1 88 ? 19.272 -8.003 -17.137 1.00 61.69 88 TYR A C 1
ATOM 708 O O . TYR A 1 88 ? 19.662 -9.070 -16.669 1.00 61.69 88 TYR A O 1
ATOM 716 N N . THR A 1 89 ? 19.811 -7.463 -18.226 1.00 64.94 89 THR A N 1
ATOM 717 C CA . THR A 1 89 ? 21.068 -7.937 -18.806 1.00 64.94 89 THR A CA 1
ATOM 718 C C . THR A 1 89 ? 22.161 -7.048 -18.234 1.00 64.94 89 THR A C 1
ATOM 720 O O . THR A 1 89 ? 22.184 -5.852 -18.524 1.00 64.94 89 THR A O 1
ATOM 723 N N . ALA A 1 90 ? 23.020 -7.593 -17.369 1.00 70.75 90 ALA A N 1
ATOM 724 C CA . ALA A 1 90 ? 24.132 -6.824 -16.822 1.00 70.75 90 ALA A CA 1
ATOM 725 C C . ALA A 1 90 ? 24.995 -6.301 -17.987 1.00 70.75 90 ALA A C 1
ATOM 727 O O . ALA A 1 90 ? 25.350 -7.099 -18.864 1.00 70.75 90 ALA A O 1
ATOM 728 N N . PRO A 1 91 ? 25.322 -4.995 -18.037 1.00 66.50 91 PRO A N 1
ATOM 729 C CA . PRO A 1 91 ? 26.233 -4.483 -19.047 1.00 66.50 91 PRO A CA 1
ATOM 730 C C . PRO A 1 91 ? 27.573 -5.187 -18.846 1.00 66.50 91 PRO A C 1
ATOM 732 O O . PRO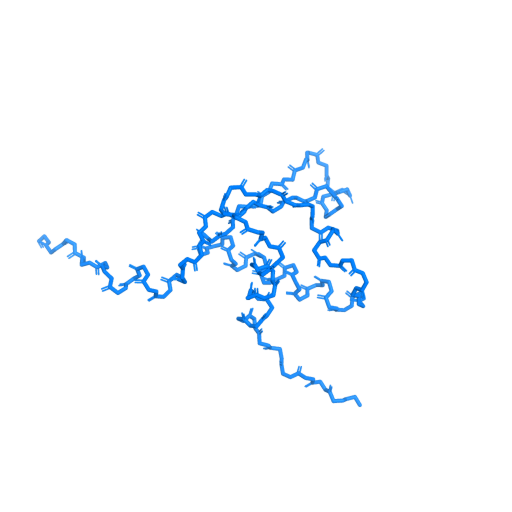 A 1 91 ? 28.239 -5.011 -17.829 1.00 66.50 91 PRO A O 1
ATOM 735 N N . SER A 1 92 ? 27.915 -6.062 -19.787 1.00 71.62 92 SER A N 1
ATOM 736 C CA 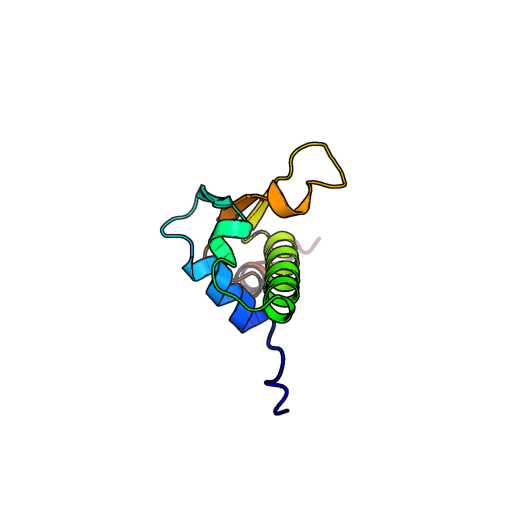. SER A 1 92 ? 29.215 -6.720 -19.807 1.00 71.62 92 SER A CA 1
ATOM 737 C C . SER A 1 92 ? 30.212 -5.681 -20.308 1.00 71.62 92 SER A C 1
ATOM 739 O O . SER A 1 92 ? 30.132 -5.280 -21.470 1.00 71.62 92 SER A O 1
ATOM 741 N N . ILE A 1 93 ? 31.055 -5.181 -19.404 1.00 57.50 93 ILE A N 1
ATOM 742 C CA . ILE A 1 93 ? 32.194 -4.309 -19.718 1.00 57.50 93 ILE A CA 1
ATOM 743 C C . ILE A 1 93 ? 33.422 -5.192 -19.907 1.00 57.50 93 ILE A C 1
ATOM 745 O O . ILE A 1 93 ? 33.606 -6.098 -19.060 1.00 57.50 93 ILE A O 1
#

Secondary structure (DSSP, 8-state):
-------HHHHHHHHHHT-SSTT-EEEHHHHSTT--HHHHHHHHHHHHHHHHTTSEEEE--S-TTTTTTS-EEEE--SS-HHHHTTS------